Protein AF-A0A479ZRN2-F1 (afdb_monomer_lite)

Sequence (75 aa):
MLIDQIIQELRDIPEDKLAEIYDIIHHFRLGLQEELSAEETPTEIVIEGIHQGIREALSGQTLPLSQMWDGIDAE

pLDDT: mean 89.38, std 9.04, range [62.62, 97.75]

Secondary structure (DSSP, 8-state):
-HHHHHHHHHHSS-GGGHHHHHHHHHHHHHHHHHHHH--PPPHHHHHHHHHHHHHHHHHT----GGGTTTT----

Structure (mmCIF, N/CA/C/O backbone):
data_AF-A0A479ZRN2-F1
#
_entry.id   AF-A0A479ZRN2-F1
#
loop_
_atom_site.group_PDB
_atom_site.id
_atom_site.type_symbol
_atom_site.label_atom_id
_atom_site.label_alt_id
_atom_site.label_comp_id
_atom_site.label_asym_id
_atom_site.label_entity_id
_atom_site.label_seq_id
_atom_site.pdbx_PDB_ins_code
_atom_site.Cartn_x
_atom_site.Cartn_y
_atom_site.Cartn_z
_atom_site.occupancy
_atom_site.B_iso_or_equiv
_atom_site.auth_seq_id
_atom_site.auth_comp_id
_atom_site.auth_asym_id
_atom_site.auth_atom_id
_atom_site.pdbx_PDB_model_num
ATOM 1 N N . MET A 1 1 ? 17.492 -15.282 -11.506 1.00 88.69 1 MET A N 1
ATOM 2 C CA . MET A 1 1 ? 16.540 -14.965 -10.415 1.00 88.69 1 MET A CA 1
ATOM 3 C C . MET A 1 1 ? 15.517 -13.959 -10.929 1.00 88.69 1 MET A C 1
ATOM 5 O O . MET A 1 1 ? 15.783 -13.345 -11.953 1.00 88.69 1 MET A O 1
ATOM 9 N N . LEU A 1 2 ? 14.382 -13.761 -10.244 1.00 92.81 2 LEU A N 1
ATOM 10 C CA . LEU A 1 2 ? 13.367 -12.776 -10.665 1.00 92.81 2 LEU A CA 1
ATOM 11 C C . LEU A 1 2 ? 13.968 -11.369 -10.841 1.00 92.81 2 LEU A C 1
ATOM 13 O O . LEU A 1 2 ? 13.667 -10.684 -11.811 1.00 92.81 2 LEU A O 1
ATOM 17 N N . ILE A 1 3 ? 14.892 -10.981 -9.956 1.00 92.75 3 ILE A N 1
ATOM 18 C CA . ILE A 1 3 ? 15.584 -9.689 -10.042 1.00 92.75 3 ILE A CA 1
ATOM 19 C C . ILE A 1 3 ? 16.390 -9.527 -11.336 1.00 92.75 3 ILE A C 1
ATOM 21 O O . ILE A 1 3 ? 16.383 -8.454 -11.930 1.00 92.75 3 ILE A O 1
ATOM 25 N N . ASP A 1 4 ? 17.031 -10.594 -11.815 1.00 95.62 4 ASP A N 1
ATOM 26 C CA . ASP A 1 4 ? 17.804 -10.538 -13.056 1.00 95.62 4 ASP A CA 1
ATOM 27 C C . ASP A 1 4 ? 16.881 -10.339 -14.260 1.00 95.62 4 ASP A C 1
ATOM 29 O O . ASP A 1 4 ? 17.233 -9.604 -15.174 1.00 95.62 4 ASP A O 1
ATOM 33 N N . GLN A 1 5 ? 15.695 -10.958 -14.247 1.00 95.06 5 GLN A N 1
ATOM 34 C CA . GLN A 1 5 ? 14.699 -10.807 -15.313 1.00 95.06 5 GLN A CA 1
ATOM 35 C C . GLN A 1 5 ? 14.168 -9.373 -15.363 1.00 95.06 5 GLN A C 1
ATOM 37 O O . GLN A 1 5 ? 14.166 -8.767 -16.429 1.00 95.06 5 GLN A O 1
ATOM 42 N N . ILE A 1 6 ? 13.837 -8.799 -14.202 1.00 93.69 6 ILE A N 1
ATOM 43 C CA . ILE A 1 6 ? 13.393 -7.403 -14.092 1.00 93.69 6 ILE A CA 1
ATOM 44 C C . ILE A 1 6 ? 14.476 -6.447 -14.613 1.00 93.69 6 ILE A C 1
ATOM 46 O O . ILE A 1 6 ? 14.177 -5.531 -15.373 1.00 93.69 6 ILE A O 1
ATOM 50 N N . ILE A 1 7 ? 15.746 -6.664 -14.251 1.00 93.69 7 ILE A N 1
ATOM 51 C CA . ILE A 1 7 ? 16.852 -5.819 -14.728 1.00 93.69 7 ILE A CA 1
ATOM 52 C C . ILE A 1 7 ? 17.014 -5.906 -16.251 1.00 93.69 7 ILE A C 1
ATOM 54 O O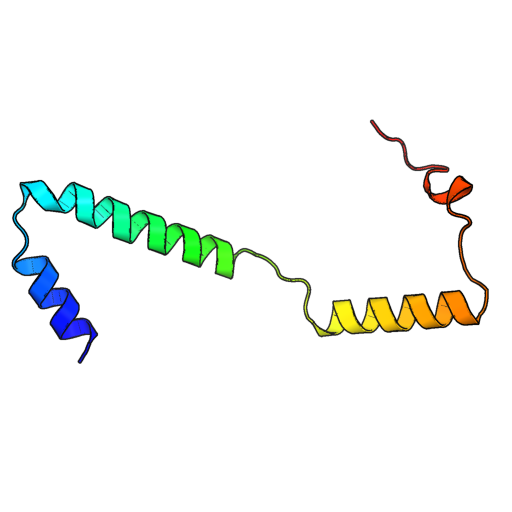 . ILE A 1 7 ? 17.316 -4.889 -16.871 1.00 93.69 7 ILE A O 1
ATOM 58 N N . GLN A 1 8 ? 16.847 -7.088 -16.856 1.00 94.94 8 GLN A N 1
ATOM 59 C CA . GLN A 1 8 ? 16.924 -7.219 -18.316 1.00 94.94 8 GLN A CA 1
ATOM 60 C C . GLN A 1 8 ? 15.768 -6.499 -19.007 1.00 94.94 8 GLN A C 1
ATOM 62 O O . GLN A 1 8 ? 16.021 -5.705 -19.904 1.00 94.94 8 GLN A O 1
ATOM 67 N N . GLU A 1 9 ? 14.531 -6.684 -18.544 1.00 93.75 9 GLU A N 1
ATOM 68 C CA . GLU A 1 9 ? 13.376 -6.000 -19.137 1.00 93.75 9 GLU A CA 1
ATOM 69 C C . GLU A 1 9 ? 13.532 -4.478 -19.088 1.00 93.75 9 GLU A C 1
ATOM 71 O O . GLU A 1 9 ? 13.300 -3.809 -20.088 1.00 93.75 9 GLU A O 1
ATOM 76 N N . LEU A 1 10 ? 14.020 -3.926 -17.972 1.00 93.06 10 LEU A N 1
ATOM 77 C CA . LEU A 1 10 ? 14.273 -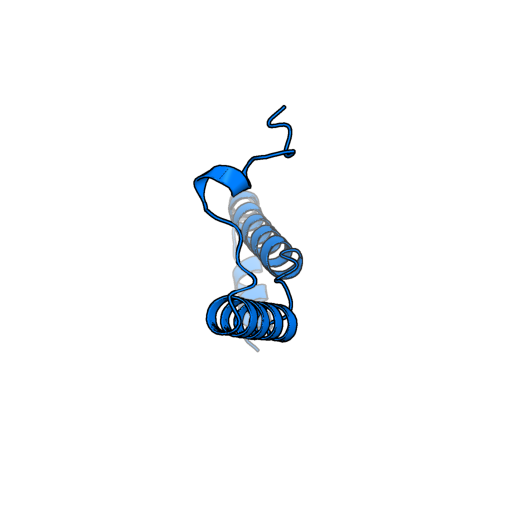2.488 -17.850 1.00 93.06 10 LEU A CA 1
ATOM 78 C C . LEU A 1 10 ? 15.353 -1.966 -18.812 1.00 93.06 10 LEU A C 1
ATOM 80 O O . LEU A 1 10 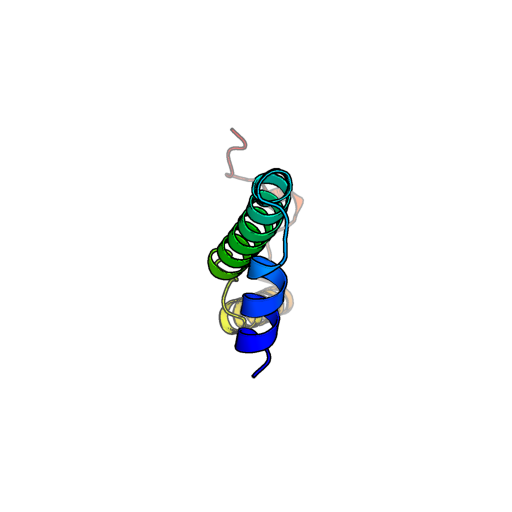? 15.301 -0.801 -19.197 1.00 93.06 10 LEU A O 1
ATOM 84 N N . ARG A 1 11 ? 16.335 -2.794 -19.192 1.00 92.69 11 ARG A N 1
ATOM 85 C CA . ARG A 1 11 ? 17.396 -2.406 -20.141 1.00 92.69 11 ARG A CA 1
A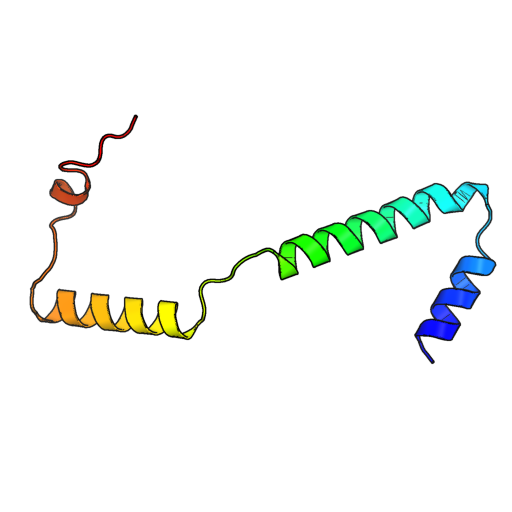TOM 86 C C . ARG A 1 11 ? 16.909 -2.341 -21.581 1.00 92.69 11 ARG A C 1
ATOM 88 O O . ARG A 1 11 ? 17.465 -1.569 -22.356 1.00 92.69 11 ARG A O 1
ATOM 95 N N . ASP A 1 12 ? 15.901 -3.136 -21.917 1.00 95.50 12 ASP A N 1
ATOM 96 C CA . ASP A 1 12 ? 15.352 -3.217 -23.270 1.00 95.50 12 ASP A CA 1
ATOM 97 C C . ASP A 1 12 ? 14.287 -2.134 -23.542 1.00 95.50 12 ASP A C 1
ATOM 99 O O . ASP A 1 12 ? 13.792 -2.010 -24.665 1.00 95.50 12 ASP A O 1
ATOM 103 N N . ILE A 1 13 ? 13.939 -1.322 -22.536 1.00 93.81 13 ILE A N 1
ATOM 104 C CA . ILE A 1 13 ? 12.971 -0.229 -22.660 1.00 93.81 13 ILE A CA 1
ATOM 105 C C . ILE A 1 13 ? 13.614 0.994 -23.343 1.00 93.81 13 ILE A C 1
ATOM 107 O O . ILE A 1 13 ? 14.690 1.435 -22.934 1.00 93.81 13 ILE A O 1
ATOM 111 N N . PRO A 1 14 ? 12.948 1.592 -24.349 1.00 95.88 14 PRO A N 1
ATOM 112 C CA . PRO A 1 14 ? 13.382 2.846 -24.962 1.00 95.88 14 PRO A CA 1
ATOM 113 C C . PRO A 1 14 ? 13.528 4.000 -23.955 1.00 95.88 14 PRO A C 1
ATOM 115 O O . PRO A 1 14 ? 12.717 4.148 -23.043 1.00 95.88 14 PRO A O 1
ATOM 118 N N . GLU A 1 15 ? 14.536 4.858 -24.139 1.00 91.75 15 GLU A N 1
ATOM 119 C CA . GLU A 1 15 ? 14.847 5.951 -23.201 1.00 91.75 15 GLU A CA 1
ATOM 120 C C . GLU A 1 15 ? 13.671 6.923 -22.996 1.00 91.75 15 GLU A C 1
ATOM 122 O O . GLU A 1 15 ? 13.407 7.361 -21.877 1.00 91.75 15 GLU A O 1
ATOM 127 N N . ASP A 1 16 ? 12.902 7.192 -24.051 1.00 95.00 16 ASP A N 1
ATOM 128 C CA . ASP A 1 16 ? 11.712 8.049 -24.025 1.00 95.00 16 ASP A CA 1
ATOM 129 C C . ASP A 1 16 ? 10.565 7.479 -23.174 1.00 95.00 16 ASP A C 1
ATOM 131 O O . ASP A 1 16 ? 9.633 8.204 -22.829 1.00 95.00 16 ASP A O 1
ATOM 135 N N . LYS A 1 17 ? 10.654 6.202 -22.791 1.00 94.62 17 LYS A N 1
ATOM 136 C CA . LYS A 1 17 ? 9.701 5.503 -21.923 1.00 94.62 17 LYS A CA 1
ATOM 137 C C . LYS A 1 17 ? 10.177 5.359 -20.482 1.00 94.62 17 LYS A C 1
ATOM 139 O O . LYS A 1 17 ? 9.388 4.996 -19.612 1.00 94.62 17 LYS A O 1
ATOM 144 N N . LEU A 1 18 ? 11.430 5.705 -20.184 1.00 92.69 18 LEU A N 1
ATOM 145 C CA . LEU A 1 18 ? 11.976 5.579 -18.830 1.00 92.69 18 LEU A CA 1
ATOM 146 C C . LEU A 1 18 ? 11.299 6.508 -17.818 1.00 92.69 18 LEU A C 1
ATOM 148 O O . LEU A 1 18 ? 11.226 6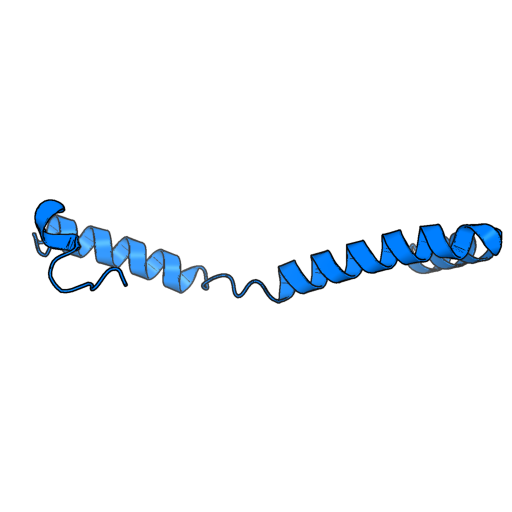.155 -16.645 1.00 92.69 18 LEU A O 1
ATOM 152 N N . ALA A 1 19 ? 10.768 7.654 -18.254 1.00 94.00 19 ALA A N 1
ATOM 153 C CA . ALA A 1 19 ? 9.997 8.545 -17.385 1.00 94.00 19 ALA A CA 1
ATOM 154 C C . ALA A 1 19 ? 8.729 7.856 -16.845 1.00 94.00 19 ALA A C 1
ATOM 156 O O . ALA A 1 19 ? 8.477 7.868 -15.645 1.00 94.00 19 ALA A O 1
ATOM 157 N N . GLU A 1 20 ? 7.992 7.164 -17.716 1.00 95.00 20 GLU A N 1
ATOM 158 C CA . GLU A 1 20 ? 6.765 6.437 -17.362 1.00 95.00 20 GLU A CA 1
ATOM 159 C C . GLU A 1 20 ? 7.069 5.276 -16.394 1.00 95.00 20 GLU A C 1
ATOM 161 O O . GLU A 1 20 ? 6.334 5.025 -15.438 1.00 95.00 20 GLU A O 1
ATOM 166 N N . ILE A 1 21 ? 8.199 4.593 -16.598 1.00 94.25 21 ILE A N 1
ATOM 167 C CA . ILE A 1 21 ? 8.674 3.526 -15.708 1.00 94.25 21 ILE A CA 1
ATOM 168 C C . ILE A 1 21 ? 9.125 4.071 -14.353 1.00 94.25 21 ILE A C 1
ATOM 170 O O . ILE A 1 21 ? 8.835 3.467 -13.316 1.00 94.25 21 ILE A O 1
ATOM 174 N N . TYR A 1 22 ? 9.820 5.210 -14.344 1.00 93.62 22 TYR A N 1
ATOM 175 C CA . TYR A 1 22 ? 10.217 5.877 -13.112 1.00 93.62 22 TYR A CA 1
ATOM 176 C C . TYR A 1 22 ? 8.994 6.214 -12.260 1.00 93.62 22 TYR A C 1
ATOM 178 O O . TYR A 1 22 ? 9.000 5.902 -11.070 1.00 93.62 22 TYR A O 1
ATOM 186 N N . ASP A 1 23 ? 7.935 6.756 -12.863 1.00 95.44 23 ASP A N 1
ATOM 187 C CA . ASP A 1 23 ? 6.706 7.103 -12.150 1.00 95.44 23 ASP A CA 1
ATOM 188 C C . ASP A 1 23 ? 6.072 5.880 -11.477 1.00 95.44 23 ASP A C 1
ATOM 190 O O . ASP A 1 23 ? 5.692 5.953 -10.307 1.00 95.44 23 ASP A O 1
ATOM 194 N N . ILE A 1 24 ? 6.014 4.735 -12.164 1.00 95.31 24 ILE A N 1
ATOM 195 C CA . ILE A 1 24 ? 5.482 3.482 -11.602 1.00 95.31 24 ILE A CA 1
ATOM 196 C C . ILE A 1 24 ? 6.322 3.016 -10.408 1.00 95.31 24 ILE A C 1
ATOM 198 O O . ILE A 1 24 ? 5.781 2.728 -9.338 1.00 95.31 24 ILE A O 1
ATOM 202 N N . ILE A 1 25 ? 7.649 2.958 -10.568 1.00 94.38 25 ILE A N 1
ATOM 203 C CA . ILE A 1 25 ? 8.564 2.535 -9.498 1.00 94.38 25 ILE A CA 1
ATOM 204 C C . ILE A 1 25 ? 8.478 3.503 -8.312 1.00 94.38 25 ILE A C 1
ATOM 206 O O . ILE A 1 25 ? 8.512 3.075 -7.158 1.00 94.38 25 ILE A O 1
ATOM 210 N N . HIS A 1 26 ? 8.368 4.801 -8.584 1.00 94.62 26 HIS A N 1
ATOM 211 C CA . HIS A 1 26 ? 8.274 5.836 -7.567 1.00 94.62 26 HIS A CA 1
ATOM 212 C C . HIS A 1 26 ? 6.988 5.702 -6.747 1.00 94.62 26 HIS A C 1
ATOM 214 O O . HIS A 1 26 ? 7.067 5.616 -5.523 1.00 94.62 26 HIS A O 1
ATOM 220 N N . HIS A 1 27 ? 5.829 5.581 -7.399 1.00 94.69 27 HIS A N 1
ATOM 221 C CA . HIS A 1 27 ? 4.551 5.369 -6.712 1.00 94.69 27 HIS A CA 1
ATOM 222 C C . HIS A 1 27 ? 4.547 4.074 -5.901 1.00 94.69 27 HIS A C 1
ATOM 224 O O . HIS A 1 27 ? 4.116 4.069 -4.750 1.00 94.69 27 HIS A O 1
ATOM 230 N N . PHE A 1 28 ? 5.081 2.986 -6.461 1.00 93.62 28 PHE A N 1
ATOM 231 C CA . PHE A 1 28 ? 5.196 1.721 -5.740 1.00 93.62 28 PHE A CA 1
ATOM 232 C C . PHE A 1 28 ? 6.046 1.863 -4.469 1.00 93.62 28 PHE A C 1
ATOM 234 O O . PHE A 1 28 ? 5.669 1.379 -3.405 1.00 93.62 28 PHE A O 1
ATOM 241 N N . ARG A 1 29 ? 7.174 2.580 -4.546 1.00 92.25 29 ARG A N 1
ATOM 242 C CA . ARG A 1 29 ? 8.029 2.843 -3.380 1.00 92.25 29 ARG A CA 1
ATOM 243 C C . ARG A 1 29 ? 7.361 3.732 -2.336 1.00 92.25 29 ARG A C 1
ATOM 245 O O . ARG A 1 29 ? 7.580 3.489 -1.154 1.00 92.25 29 ARG A O 1
ATOM 252 N N . LEU A 1 30 ? 6.590 4.734 -2.753 1.00 89.88 30 LEU A N 1
ATOM 253 C CA . LEU A 1 30 ? 5.823 5.576 -1.834 1.00 89.88 30 LEU A CA 1
ATOM 254 C C . LEU A 1 30 ? 4.778 4.751 -1.080 1.00 89.88 30 LEU A C 1
ATOM 256 O O . LEU A 1 30 ? 4.741 4.821 0.140 1.00 89.88 30 LEU A O 1
ATOM 260 N N . GLY A 1 31 ? 4.024 3.892 -1.773 1.00 85.06 31 GLY A N 1
ATOM 261 C CA . GLY A 1 31 ? 3.051 3.005 -1.127 1.00 85.06 31 GLY A CA 1
ATOM 262 C C . GLY A 1 31 ? 3.686 2.047 -0.112 1.00 85.06 31 GLY A C 1
ATOM 263 O O . GLY A 1 31 ? 3.150 1.855 0.972 1.00 85.06 31 GLY A O 1
ATOM 264 N N . LEU A 1 32 ? 4.877 1.512 -0.409 1.00 85.19 32 LEU A N 1
ATOM 265 C CA . LEU A 1 32 ? 5.633 0.708 0.560 1.00 85.19 32 LEU A CA 1
ATOM 266 C C . LEU A 1 32 ? 6.110 1.530 1.760 1.00 85.19 32 LEU A C 1
ATOM 268 O O . LEU A 1 32 ? 6.150 1.025 2.875 1.00 85.19 32 LEU A O 1
ATOM 272 N N . GLN A 1 33 ? 6.513 2.784 1.549 1.00 77.56 33 GLN A N 1
ATOM 273 C CA . GLN A 1 33 ? 6.873 3.666 2.657 1.00 77.56 33 GLN A CA 1
ATOM 274 C C . GLN A 1 33 ? 5.659 3.986 3.521 1.00 77.56 33 GLN A C 1
ATOM 276 O O . GLN A 1 33 ? 5.794 3.971 4.735 1.00 77.56 33 GLN A O 1
ATOM 281 N N . GLU A 1 34 ? 4.491 4.215 2.923 1.00 74.69 34 GLU A N 1
ATOM 282 C CA . GLU A 1 34 ? 3.234 4.394 3.648 1.00 74.69 34 GLU A CA 1
ATOM 283 C C . GLU A 1 34 ? 2.884 3.151 4.467 1.00 74.69 34 GLU A C 1
ATOM 285 O O . GLU A 1 34 ? 2.659 3.286 5.661 1.00 74.69 34 GLU A O 1
ATOM 290 N N . GLU A 1 35 ? 2.955 1.950 3.891 1.00 69.75 35 GLU A N 1
ATOM 291 C CA . GLU A 1 35 ? 2.741 0.679 4.604 1.00 69.75 35 GLU A CA 1
ATOM 292 C C . GLU A 1 35 ? 3.726 0.482 5.769 1.00 69.75 35 GLU A C 1
ATOM 294 O O . GLU A 1 35 ? 3.341 0.051 6.849 1.00 69.75 35 GLU A O 1
ATOM 299 N N . LEU A 1 36 ? 4.997 0.847 5.579 1.00 65.19 36 LEU A N 1
ATOM 300 C CA . LEU A 1 36 ? 6.031 0.751 6.617 1.00 65.19 36 LEU A CA 1
ATOM 301 C C . LEU A 1 36 ? 5.966 1.880 7.658 1.00 65.19 36 LEU A C 1
ATOM 303 O O . LEU A 1 36 ? 6.531 1.739 8.742 1.00 65.19 36 LEU A O 1
ATOM 307 N N . SER A 1 37 ? 5.354 3.015 7.311 1.00 63.94 37 SER A N 1
ATOM 308 C CA . SER A 1 37 ? 5.208 4.201 8.170 1.00 63.94 37 SER A CA 1
ATOM 309 C C . SER A 1 37 ? 3.847 4.292 8.847 1.00 63.94 37 SER A C 1
ATOM 311 O O . SER A 1 37 ? 3.685 5.080 9.777 1.00 63.94 37 SER A O 1
ATOM 313 N N . ALA A 1 38 ? 2.876 3.495 8.398 1.00 62.62 38 ALA A N 1
ATOM 314 C CA . ALA A 1 38 ? 1.681 3.209 9.153 1.00 62.62 38 ALA A CA 1
ATOM 315 C C . ALA A 1 38 ? 2.152 2.505 10.425 1.00 62.62 38 ALA A C 1
ATOM 317 O O . ALA A 1 38 ? 2.389 1.300 10.441 1.00 62.62 38 ALA A O 1
ATOM 318 N N . GLU A 1 39 ? 2.361 3.284 11.486 1.00 65.50 39 GLU A N 1
ATOM 319 C CA . GLU A 1 39 ? 2.469 2.781 12.847 1.00 65.50 39 GLU A CA 1
ATOM 320 C C . GLU A 1 39 ? 1.129 2.121 13.181 1.00 65.50 39 GLU A C 1
ATOM 322 O O . GLU A 1 39 ? 0.250 2.702 13.819 1.00 65.50 39 GLU A O 1
ATOM 327 N N . GLU A 1 40 ? 0.927 0.906 12.674 1.00 72.19 40 GLU A N 1
ATOM 328 C CA . GLU A 1 40 ? -0.172 0.071 13.102 1.00 72.19 40 GLU A CA 1
ATOM 329 C C . GLU A 1 40 ? -0.013 -0.096 14.606 1.00 72.19 40 GLU A C 1
ATOM 331 O O . GLU A 1 40 ? 1.048 -0.487 15.104 1.00 72.19 40 GLU A O 1
ATOM 336 N N . THR A 1 41 ? -1.065 0.248 15.347 1.00 80.12 41 THR A N 1
ATOM 337 C CA . THR A 1 41 ? -1.097 -0.040 16.776 1.00 80.12 41 THR A CA 1
ATOM 338 C C . THR A 1 41 ? -0.839 -1.540 16.937 1.00 80.12 41 THR A C 1
ATOM 340 O O . THR A 1 41 ? -1.594 -2.325 16.354 1.00 80.12 41 THR A O 1
ATOM 343 N N . PRO A 1 42 ? 0.206 -1.957 17.682 1.00 87.12 42 PRO A N 1
ATOM 344 C CA . PRO A 1 42 ? 0.515 -3.365 17.880 1.00 87.12 42 PRO A CA 1
ATOM 345 C C . PRO A 1 42 ? -0.735 -4.167 18.238 1.00 87.12 42 PRO A C 1
ATOM 347 O O . PRO A 1 42 ? -1.566 -3.717 19.033 1.00 87.12 42 PRO A O 1
ATOM 350 N N . THR A 1 43 ? -0.869 -5.361 17.661 1.00 85.62 43 THR A N 1
ATOM 351 C CA . THR A 1 43 ? -2.064 -6.204 17.834 1.00 85.62 43 THR A CA 1
ATOM 352 C C . THR A 1 43 ? -2.357 -6.461 19.315 1.00 85.62 43 THR A C 1
ATOM 354 O O . THR A 1 43 ? -3.515 -6.478 19.730 1.00 85.62 43 THR A O 1
ATOM 357 N N . GLU A 1 44 ? -1.318 -6.585 20.137 1.00 91.12 44 GLU A N 1
ATOM 358 C CA . GLU A 1 44 ? -1.411 -6.747 21.585 1.00 91.12 44 GLU A CA 1
ATOM 359 C C . GLU A 1 44 ? -2.123 -5.565 22.254 1.00 91.12 44 GLU A C 1
ATOM 361 O O . GLU A 1 44 ? -3.004 -5.786 23.082 1.00 91.12 44 GLU A O 1
ATOM 366 N N . ILE A 1 45 ? -1.817 -4.327 21.851 1.00 90.56 45 ILE A N 1
ATOM 367 C CA . ILE A 1 45 ? -2.456 -3.116 22.390 1.00 90.56 45 ILE A CA 1
ATOM 368 C C . ILE A 1 45 ? -3.942 -3.089 22.012 1.00 90.56 45 ILE A C 1
ATOM 370 O O . ILE A 1 45 ? -4.792 -2.778 22.849 1.00 90.56 45 ILE A O 1
ATOM 374 N N . VAL A 1 46 ? -4.280 -3.475 20.777 1.00 92.38 46 VAL A N 1
ATOM 375 C CA . VAL A 1 46 ? -5.680 -3.580 20.330 1.00 92.38 46 VAL A CA 1
ATOM 376 C C . VAL A 1 46 ? -6.441 -4.623 21.158 1.00 92.38 46 VAL A C 1
ATOM 378 O O . VAL A 1 46 ? -7.542 -4.354 21.642 1.00 92.38 46 VAL A O 1
ATOM 381 N N . ILE A 1 47 ? -5.852 -5.805 21.364 1.00 95.06 47 ILE A N 1
ATOM 382 C CA . ILE A 1 47 ? -6.454 -6.887 22.158 1.00 95.06 47 ILE A CA 1
ATOM 383 C C . ILE A 1 47 ? -6.639 -6.460 23.620 1.00 95.06 47 ILE A C 1
ATOM 385 O O . ILE A 1 47 ? -7.695 -6.716 24.207 1.00 95.06 47 ILE A O 1
ATOM 389 N N . GLU A 1 48 ? -5.642 -5.805 24.218 1.00 96.44 48 GLU A N 1
ATOM 390 C CA . GLU A 1 48 ? -5.725 -5.296 25.588 1.00 96.44 48 GLU A CA 1
ATOM 391 C C . GLU A 1 48 ? -6.838 -4.259 25.746 1.00 96.44 48 GLU A C 1
ATOM 393 O O . GLU A 1 48 ? -7.643 -4.382 26.674 1.00 96.44 48 GLU A O 1
ATOM 398 N N . GLY A 1 49 ? -6.958 -3.312 24.809 1.00 94.69 49 GLY A N 1
ATOM 399 C CA . GLY A 1 49 ? -8.032 -2.317 24.807 1.00 94.69 49 GLY A CA 1
ATOM 400 C C . GLY A 1 49 ? -9.428 -2.945 24.727 1.00 94.69 49 GLY A C 1
ATOM 401 O O . GLY A 1 49 ? -10.328 -2.567 25.480 1.00 94.69 49 GLY A O 1
ATOM 402 N N . ILE A 1 50 ? -9.611 -3.969 23.885 1.00 96.56 50 ILE A N 1
ATOM 403 C CA . ILE A 1 50 ? -10.882 -4.708 23.786 1.00 96.56 50 ILE A CA 1
ATOM 404 C C . ILE A 1 50 ? -11.202 -5.424 25.103 1.00 96.56 50 ILE A C 1
ATOM 406 O O . ILE A 1 50 ? -12.321 -5.326 25.615 1.00 96.56 50 ILE A O 1
ATOM 410 N N . HIS A 1 51 ? -10.231 -6.141 25.678 1.00 97.56 51 HIS A N 1
ATOM 411 C CA . HIS A 1 51 ? -10.423 -6.817 26.960 1.00 97.56 51 HIS A CA 1
ATOM 412 C C . HIS A 1 51 ? -10.759 -5.832 28.084 1.00 97.56 51 HIS A C 1
ATOM 414 O O . HIS A 1 51 ? -11.613 -6.138 28.919 1.00 97.56 51 HIS A O 1
ATOM 420 N N . GLN A 1 52 ? -10.108 -4.668 28.112 1.00 96.88 52 GLN A N 1
ATOM 421 C CA . GLN A 1 52 ? -10.402 -3.608 29.068 1.00 96.88 52 GLN A CA 1
ATOM 422 C C . GLN A 1 52 ? -11.841 -3.106 28.910 1.00 96.88 52 GLN A C 1
ATOM 424 O O . GLN A 1 52 ? -12.595 -3.163 29.881 1.00 96.88 52 GLN A O 1
ATOM 429 N N . GLY A 1 53 ? -12.256 -2.726 27.698 1.00 95.00 53 GLY A N 1
ATOM 430 C CA . GLY A 1 53 ? -13.611 -2.225 27.448 1.00 95.00 53 GLY A CA 1
ATOM 431 C C . GLY A 1 53 ? -14.703 -3.229 27.836 1.00 95.00 53 GLY A C 1
ATOM 432 O O . GLY A 1 53 ? -15.710 -2.858 28.437 1.00 95.00 53 GLY A O 1
ATOM 433 N N . ILE A 1 54 ? -14.485 -4.527 27.586 1.00 97.06 54 ILE A N 1
ATOM 434 C CA . ILE A 1 54 ? -15.410 -5.582 28.033 1.00 97.06 54 ILE A CA 1
ATOM 435 C C . ILE A 1 54 ? -15.474 -5.655 29.566 1.00 97.06 54 ILE A C 1
ATOM 437 O O . ILE A 1 54 ? -16.564 -5.760 30.128 1.00 97.06 54 ILE A O 1
ATOM 441 N N . ARG A 1 55 ? -14.335 -5.597 30.272 1.00 97.75 55 ARG A N 1
ATOM 442 C CA . ARG A 1 55 ? -14.317 -5.616 31.750 1.00 97.75 55 ARG A CA 1
ATOM 443 C C . ARG A 1 55 ? -15.010 -4.392 32.347 1.00 97.75 55 ARG A C 1
ATOM 445 O O . ARG A 1 55 ? -15.738 -4.523 33.330 1.00 97.75 55 ARG A O 1
ATOM 452 N N . GLU A 1 56 ? -14.801 -3.219 31.765 1.00 96.12 56 GLU A N 1
ATOM 453 C CA . GLU A 1 56 ? -15.447 -1.969 32.173 1.00 96.12 56 GLU A CA 1
ATOM 454 C C . GLU A 1 56 ? -16.963 -2.047 31.980 1.00 96.12 56 GLU A C 1
ATOM 456 O O . GLU A 1 56 ? -17.716 -1.808 32.926 1.00 96.12 56 GLU A O 1
ATOM 461 N N . ALA A 1 57 ? -17.412 -2.524 30.815 1.00 95.25 57 ALA A N 1
ATOM 462 C CA . ALA A 1 57 ? -18.826 -2.737 30.523 1.00 95.25 57 ALA A CA 1
ATOM 463 C C . ALA A 1 57 ? -19.488 -3.716 31.505 1.00 95.25 57 ALA A C 1
ATOM 465 O O . ALA A 1 57 ? -20.550 -3.425 32.056 1.00 95.25 57 ALA A O 1
ATOM 466 N N . LEU A 1 58 ? -18.847 -4.858 31.774 1.00 96.75 58 LEU A N 1
ATOM 467 C CA . LEU A 1 58 ? -19.378 -5.872 32.692 1.00 96.75 58 LEU A CA 1
ATOM 468 C C . LEU A 1 58 ? -19.368 -5.430 34.161 1.00 96.75 58 LEU A C 1
ATOM 470 O O . LEU A 1 58 ? -20.182 -5.913 34.945 1.00 96.75 58 LEU A O 1
ATOM 474 N N . SER A 1 59 ? -18.460 -4.531 34.544 1.00 96.38 59 SER A N 1
ATOM 475 C CA . SER A 1 59 ? -18.376 -3.996 35.910 1.00 96.38 59 SER A CA 1
ATOM 476 C C . SER A 1 59 ? -19.176 -2.706 36.118 1.00 96.38 59 SER A C 1
ATOM 478 O O . SER A 1 59 ? -19.211 -2.191 37.234 1.00 96.38 59 SER A O 1
ATOM 480 N N . GLY A 1 60 ? -19.834 -2.191 35.073 1.00 94.31 60 GLY A N 1
ATOM 481 C CA . GLY A 1 60 ? -20.599 -0.943 35.122 1.00 94.31 60 GLY A CA 1
ATOM 482 C C . GLY A 1 60 ? -19.733 0.320 35.184 1.00 94.31 60 GLY A C 1
ATOM 483 O O . GLY A 1 60 ? -20.253 1.401 35.449 1.00 94.31 60 GLY A O 1
ATOM 484 N N . GLN A 1 61 ? -18.426 0.203 34.933 1.00 95.06 61 GLN A N 1
ATOM 485 C CA . GLN A 1 61 ? -17.483 1.321 34.846 1.00 95.06 61 GLN A CA 1
ATOM 486 C C . GLN A 1 61 ? -17.548 1.949 33.448 1.00 95.06 61 GLN A C 1
ATOM 488 O O . GLN A 1 61 ? -16.586 1.923 32.695 1.00 95.06 61 GLN A O 1
ATOM 493 N N . THR A 1 62 ? -18.716 2.473 33.076 1.00 91.44 62 THR A N 1
ATOM 494 C CA . THR A 1 62 ? -18.980 3.043 31.745 1.00 91.44 62 THR A CA 1
ATOM 495 C C . THR A 1 62 ? -19.432 4.492 31.843 1.00 91.44 62 THR A C 1
ATOM 497 O O . THR A 1 62 ? -20.141 4.852 32.782 1.00 91.44 62 THR A O 1
ATOM 500 N N . LEU A 1 63 ? -19.113 5.297 30.832 1.00 90.25 63 LEU A N 1
ATOM 501 C CA . LEU A 1 63 ? -19.625 6.659 30.691 1.00 90.25 63 LEU A CA 1
ATOM 502 C C . LEU A 1 63 ? -20.877 6.666 29.788 1.00 90.25 63 LEU A C 1
ATOM 504 O O . LEU A 1 63 ? -20.833 6.083 28.700 1.00 90.25 63 LEU A O 1
ATOM 508 N N . PRO A 1 64 ? -21.998 7.301 30.185 1.00 91.12 64 PRO A N 1
ATOM 509 C CA . PRO A 1 64 ? -23.138 7.496 29.295 1.00 91.12 64 PRO A CA 1
ATOM 510 C C . PRO A 1 64 ? -22.727 8.266 28.040 1.00 91.12 64 PRO A C 1
ATOM 512 O O . P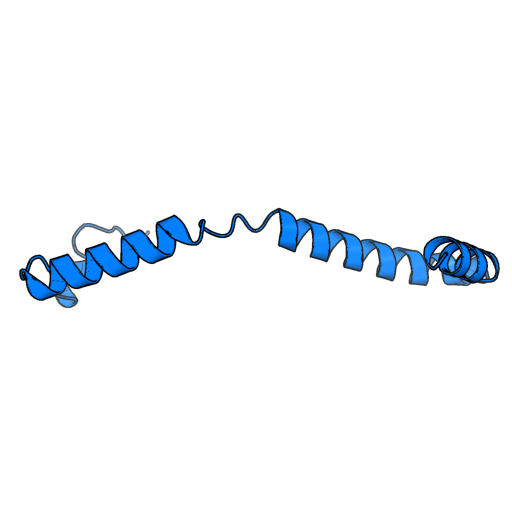RO A 1 64 ? -22.036 9.277 28.131 1.00 91.12 64 PRO A O 1
ATOM 515 N N . LEU A 1 65 ? -23.216 7.848 26.871 1.00 88.31 65 LEU A N 1
ATOM 516 C CA . LEU A 1 65 ? -22.843 8.474 25.596 1.00 88.31 65 LEU A CA 1
ATOM 517 C C . LEU A 1 65 ? -23.136 9.984 25.561 1.00 88.31 65 LEU A C 1
ATOM 519 O O . LEU A 1 65 ? -22.376 10.749 24.980 1.00 88.31 65 LEU A O 1
ATOM 523 N N . SER A 1 66 ? -24.207 10.426 26.226 1.00 92.19 66 SER A N 1
ATOM 524 C CA . SER A 1 66 ? -24.556 11.847 26.338 1.00 92.19 66 SER A CA 1
ATOM 525 C C . SER A 1 66 ? -23.525 12.682 27.101 1.00 92.19 66 SER A C 1
ATOM 527 O O . SER A 1 66 ? -23.525 13.892 26.939 1.00 92.19 66 SER A O 1
ATOM 529 N N . GLN A 1 67 ? -22.697 12.046 27.935 1.00 91.50 67 GLN A N 1
ATOM 530 C CA . GLN A 1 67 ? -21.649 12.675 28.747 1.00 91.50 67 GLN A CA 1
ATOM 531 C C . GLN A 1 67 ? -20.250 12.476 28.148 1.00 91.50 67 GLN A C 1
ATOM 533 O O . GLN A 1 67 ? -19.272 12.973 28.689 1.00 91.50 67 GLN A O 1
ATOM 538 N N . MET A 1 68 ? -20.125 11.744 27.033 1.00 88.88 68 MET A N 1
ATOM 539 C CA . MET A 1 68 ? -18.828 11.434 26.417 1.00 88.88 68 MET A CA 1
ATOM 540 C C . MET A 1 68 ? -18.058 12.683 25.976 1.00 88.88 68 MET A C 1
ATOM 542 O O . MET A 1 68 ? -16.832 12.682 25.970 1.00 88.88 68 MET A O 1
ATOM 546 N N . TRP A 1 69 ? -18.786 13.736 25.613 1.00 89.12 69 TRP A N 1
ATOM 547 C CA . TRP A 1 69 ? -18.220 14.994 25.135 1.00 89.12 69 TRP A CA 1
ATOM 548 C C . TRP A 1 69 ? -18.002 16.015 26.257 1.00 89.12 69 TRP A C 1
ATOM 550 O O . TRP A 1 69 ? -17.471 17.093 26.002 1.00 89.12 69 TRP A O 1
ATOM 560 N N . ASP A 1 70 ? -18.388 15.694 27.495 1.00 91.88 70 ASP A N 1
ATOM 561 C CA . ASP A 1 70 ? -18.228 16.605 28.624 1.00 91.88 70 ASP A CA 1
ATOM 562 C C . ASP A 1 70 ? -16.729 16.815 28.906 1.00 91.88 70 ASP A C 1
ATOM 564 O O . ASP A 1 70 ? -16.015 15.892 29.295 1.00 91.88 70 ASP A O 1
ATOM 568 N N . GLY A 1 71 ? -16.243 18.046 28.716 1.00 82.62 71 GLY A N 1
ATOM 569 C CA . GLY A 1 71 ? -14.840 18.410 28.950 1.00 82.62 71 GLY A CA 1
ATOM 570 C C . GLY A 1 71 ? -13.881 18.129 27.787 1.00 82.62 71 GLY A C 1
ATOM 571 O O . GLY A 1 71 ? -12.677 18.315 27.958 1.00 82.62 71 GLY A O 1
ATOM 572 N N . ILE A 1 72 ? -14.387 17.713 26.620 1.00 87.06 72 ILE A N 1
ATOM 573 C CA . ILE A 1 72 ? -13.625 17.720 25.365 1.00 87.06 72 ILE A CA 1
ATOM 574 C C . ILE A 1 72 ? -14.033 18.975 24.590 1.00 87.06 72 ILE A C 1
ATOM 576 O O . ILE A 1 72 ? -15.127 19.031 24.029 1.00 87.06 72 ILE A O 1
ATOM 580 N N . ASP A 1 73 ? -13.159 19.980 24.561 1.00 81.25 73 ASP A N 1
ATOM 581 C CA . ASP A 1 73 ? -13.371 21.169 23.737 1.00 81.25 73 ASP A CA 1
ATOM 582 C C . ASP A 1 73 ? -13.166 20.800 22.262 1.00 81.25 73 ASP A C 1
ATOM 584 O O . ASP A 1 73 ? -12.064 20.459 21.832 1.00 81.25 73 ASP A O 1
ATOM 588 N N . ALA A 1 74 ? -14.251 20.829 21.486 1.00 70.25 74 ALA A N 1
ATOM 589 C CA . ALA A 1 74 ? -14.233 20.618 20.040 1.00 70.25 74 ALA A CA 1
ATOM 590 C C . ALA A 1 74 ? -13.849 21.915 19.300 1.00 70.25 74 ALA A C 1
ATOM 592 O O . ALA A 1 74 ? -14.633 22.412 18.488 1.00 70.25 74 ALA A O 1
ATOM 593 N N . GLU A 1 75 ? -12.692 22.492 19.639 1.00 65.44 75 GLU A N 1
ATOM 594 C CA . GLU A 1 75 ? -12.086 23.588 18.862 1.00 65.44 75 GLU A CA 1
ATOM 595 C C . GLU A 1 75 ? -11.387 23.075 17.595 1.00 65.44 75 GLU A C 1
ATOM 597 O O . GLU A 1 75 ? -10.657 22.058 17.671 1.00 65.44 75 GLU A O 1
#

Organism: NCBI:txid531300

Foldseek 3Di:
DVVVVVVVVLVPDDPVCVVVVCVVVVVVVVVVVVVVVPPDPPPVVVVVVVVVVVVCVVVVVDDDPVCPCPPPPPD

Radius of gyration: 25.12 Å; chains: 1; bounding box: 42×39×61 Å